Protein AF-A0AA39IRG2-F1 (afdb_monomer_lite)

Organism: NCBI:txid289476

Secondary structure (DSSP, 8-state):
----------S----------------------SSS-----PPPPSS--S--EEEEEE-TTS-EEEEEEEEEES--HHHHHHHHHHHHHHHT----TT--HHHHHHHHHHHHHHHHHHHS-S-EEEEES--HHHHTTS---S-EEEEEETTEEEEEEE--TT----

Radius of gyration: 27.0 Å; chains: 1; bounding box: 45×87×62 Å

pLDDT: mean 71.1, std 23.09, range [29.81, 97.69]

Foldseek 3Di:
DDDDDDDDPDDDDDDDDDDDDDDDDDDDDDPPPPPPPPPVPPQDDQDQPDFPDWDFAAALVRDTWIKTWRDWDPDDPVNVVVLSVLLNVLRHDDDDPPDDCVSSQVSSQVSSQVSCCVPVNDQKGKDKPDGSVLVSVVSDWRIWIWIDIPNIIMIITGDDPPDPPD

InterPro domains:
  IPR037177 Dynein light chain superfamily [G3DSA:3.30.740.10] (69-159)
  IPR037177 Dynein light chain superfamily [SSF54648] (71-158)

Sequence (166 aa):
MEHKISTASFKEAQANEKFLFTNQDSFEESIHHRDEEKKKERPFPVRPTKILRTFHIVDSEDEVKELHVRFNYNFSEEMLVSVAKYFRMGLTKERPANSFEEFRVFDICQTVFMNMNESYGSAWVCCAGDNVDTFNKCFHMEHFIYLTLDGHDFTVYRKRSRCTVM

Structure (mmCIF, N/CA/C/O backbone):
data_AF-A0AA39IRG2-F1
#
_entry.id   AF-A0AA39IRG2-F1
#
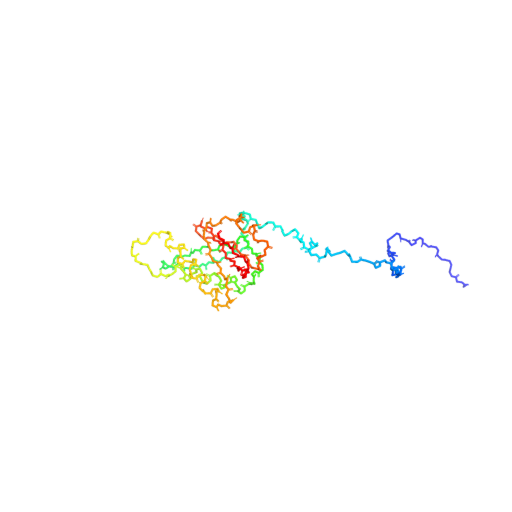loop_
_atom_site.group_PDB
_atom_site.id
_atom_site.type_symbol
_atom_site.label_atom_id
_atom_site.label_alt_id
_atom_site.label_comp_id
_atom_site.label_asym_id
_atom_site.label_entity_id
_atom_site.label_seq_id
_atom_site.pdbx_PDB_ins_code
_atom_site.Cartn_x
_atom_site.Cartn_y
_atom_site.Cartn_z
_atom_site.occupancy
_atom_site.B_iso_or_equiv
_atom_site.auth_seq_id
_atom_site.auth_comp_id
_atom_site.auth_asym_id
_atom_site.auth_atom_id
_atom_site.pdbx_PDB_model_num
ATOM 1 N N . MET A 1 1 ? 12.003 -70.272 -40.175 1.00 34.66 1 MET A N 1
ATOM 2 C CA . MET A 1 1 ? 12.672 -69.202 -39.410 1.00 34.66 1 MET A CA 1
ATOM 3 C C . MET A 1 1 ? 12.960 -68.105 -40.417 1.00 34.66 1 MET A C 1
ATOM 5 O O . MET A 1 1 ? 13.577 -68.418 -41.416 1.00 34.66 1 MET A O 1
ATOM 9 N N . GLU A 1 2 ? 12.439 -66.891 -40.375 1.00 34.06 2 GLU A N 1
ATOM 10 C CA . GLU A 1 2 ? 11.776 -66.100 -39.342 1.00 34.06 2 GLU A CA 1
ATOM 11 C C . GLU A 1 2 ? 10.905 -65.027 -40.036 1.00 34.06 2 GLU A C 1
ATOM 13 O O . GLU A 1 2 ? 10.824 -64.951 -41.260 1.00 34.06 2 GLU A O 1
ATOM 18 N N . HIS A 1 3 ? 10.178 -64.278 -39.217 1.00 30.28 3 HIS A N 1
ATOM 19 C CA . HIS A 1 3 ? 8.924 -63.572 -39.458 1.00 30.28 3 HIS A CA 1
ATOM 20 C C . HIS A 1 3 ? 8.902 -62.479 -40.549 1.00 30.28 3 HIS A C 1
ATOM 22 O O . HIS A 1 3 ? 9.687 -61.537 -40.538 1.00 30.28 3 HIS A O 1
ATOM 28 N N . LYS A 1 4 ? 7.849 -62.516 -41.383 1.00 42.91 4 LYS A N 1
ATOM 29 C CA . LYS A 1 4 ? 7.153 -61.314 -41.874 1.00 42.91 4 LYS A CA 1
ATOM 30 C C . LYS A 1 4 ? 6.093 -60.925 -40.845 1.00 42.91 4 LYS A C 1
ATOM 32 O O . LYS A 1 4 ? 5.221 -61.751 -40.603 1.00 42.91 4 LYS A O 1
ATOM 37 N N . ILE A 1 5 ? 6.085 -59.679 -40.366 1.00 36.94 5 ILE A N 1
ATOM 38 C CA . ILE A 1 5 ? 4.845 -58.936 -40.084 1.00 36.94 5 ILE A CA 1
ATOM 39 C C . ILE A 1 5 ? 5.059 -57.480 -40.510 1.00 36.94 5 ILE A C 1
ATOM 41 O O . ILE A 1 5 ? 5.847 -56.737 -39.935 1.00 36.94 5 ILE A O 1
ATOM 45 N N . SER A 1 6 ? 4.340 -57.129 -41.573 1.00 45.22 6 SER A N 1
ATOM 46 C CA . SER A 1 6 ? 3.908 -55.781 -41.921 1.00 45.22 6 SER A CA 1
ATOM 47 C C . SER A 1 6 ? 2.968 -55.269 -40.839 1.00 45.22 6 SER A C 1
ATOM 49 O O . SER A 1 6 ? 1.996 -55.956 -40.549 1.00 45.22 6 SER A O 1
ATOM 51 N N . THR A 1 7 ? 3.182 -54.054 -40.344 1.00 34.88 7 THR A N 1
ATOM 52 C CA . THR A 1 7 ? 2.071 -53.152 -40.026 1.00 34.88 7 THR A CA 1
ATOM 53 C C . THR A 1 7 ? 2.575 -51.722 -40.034 1.00 34.88 7 THR A C 1
ATOM 55 O O . THR A 1 7 ? 3.509 -51.374 -39.317 1.00 34.88 7 THR A O 1
ATOM 58 N N . ALA A 1 8 ? 1.922 -50.926 -40.877 1.00 48.44 8 ALA A N 1
ATOM 59 C CA . ALA A 1 8 ? 1.876 -49.478 -40.874 1.00 48.44 8 ALA A CA 1
ATOM 60 C C . ALA A 1 8 ? 2.130 -48.882 -39.481 1.00 48.44 8 ALA A C 1
ATOM 62 O O . ALA A 1 8 ? 1.264 -48.920 -38.605 1.00 48.44 8 ALA A O 1
ATOM 63 N N . SER A 1 9 ? 3.322 -48.317 -39.294 1.00 38.53 9 SER A N 1
ATOM 64 C CA . SE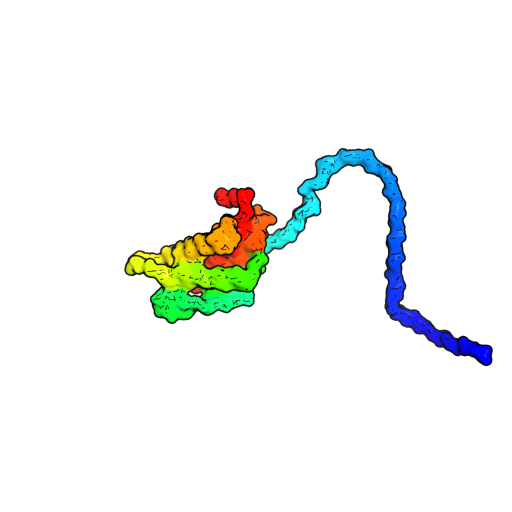R A 1 9 ? 3.601 -47.494 -38.129 1.00 38.53 9 SER A CA 1
ATOM 65 C C . SER A 1 9 ? 2.943 -46.145 -38.362 1.00 38.53 9 SER A C 1
ATOM 67 O O . SER A 1 9 ? 3.400 -45.335 -39.166 1.00 38.53 9 SER A O 1
ATOM 69 N N . PHE A 1 10 ? 1.777 -46.015 -37.739 1.00 32.59 10 PHE A N 1
ATOM 70 C CA . PHE A 1 10 ? 1.275 -44.823 -37.080 1.00 32.59 10 PHE A CA 1
ATOM 71 C C . PHE A 1 10 ? 2.012 -43.519 -37.407 1.00 32.59 10 PHE A C 1
ATOM 73 O O . PHE A 1 10 ? 3.177 -43.310 -37.071 1.00 32.59 10 PHE A O 1
ATOM 80 N N . LYS A 1 11 ? 1.233 -42.620 -38.014 1.00 47.66 11 LYS A N 1
ATOM 81 C CA . LYS A 1 11 ? 1.370 -41.173 -37.882 1.00 47.66 11 LYS A CA 1
ATOM 82 C C . LYS A 1 11 ? 1.732 -40.802 -36.437 1.00 47.66 11 LYS A C 1
ATOM 84 O O . LYS A 1 11 ? 1.212 -41.413 -35.512 1.00 47.66 11 LYS A O 1
ATOM 89 N N . GLU A 1 12 ? 2.513 -39.731 -36.325 1.00 47.66 12 GLU A N 1
ATOM 90 C CA . GLU A 1 12 ? 2.949 -39.062 -35.091 1.00 47.66 12 GLU A CA 1
ATOM 91 C C . GLU A 1 12 ? 4.156 -39.696 -34.398 1.00 47.66 12 GLU A C 1
ATOM 93 O O . GLU A 1 12 ? 4.029 -40.511 -33.495 1.00 47.66 12 GLU A O 1
ATOM 98 N N . ALA A 1 13 ? 5.348 -39.247 -34.793 1.00 38.12 13 ALA A N 1
ATOM 99 C CA . ALA A 1 13 ? 6.349 -38.697 -33.878 1.00 38.12 13 ALA A CA 1
ATOM 100 C C . ALA A 1 13 ? 7.640 -38.384 -34.648 1.00 38.12 13 ALA A C 1
ATOM 102 O O . ALA A 1 13 ? 8.111 -39.186 -35.445 1.00 38.12 13 ALA A O 1
ATOM 103 N N . GLN A 1 14 ? 8.219 -37.227 -34.327 1.00 42.69 14 GLN A N 1
ATOM 104 C CA . GLN A 1 14 ? 9.645 -36.913 -34.454 1.00 42.69 14 GLN A CA 1
ATOM 105 C C . GLN A 1 14 ? 10.233 -36.804 -35.870 1.00 42.69 14 GLN A C 1
ATOM 107 O O . GLN A 1 14 ? 10.755 -37.743 -36.459 1.00 42.69 14 GLN A O 1
ATOM 112 N N . ALA A 1 15 ? 10.272 -35.564 -36.348 1.00 34.19 15 ALA A N 1
ATOM 113 C CA . ALA A 1 15 ? 11.280 -35.066 -37.274 1.00 34.19 15 ALA A CA 1
ATOM 114 C C . ALA A 1 15 ? 11.533 -33.601 -36.881 1.00 34.19 15 ALA A C 1
ATOM 116 O O . ALA A 1 15 ? 10.578 -32.862 -36.681 1.00 34.19 15 ALA A O 1
ATOM 117 N N . ASN A 1 16 ? 12.738 -33.071 -36.739 1.00 31.59 16 ASN A N 1
ATOM 118 C CA . ASN A 1 16 ? 14.086 -33.602 -36.835 1.00 31.59 16 ASN A CA 1
ATOM 119 C C . ASN A 1 16 ? 14.983 -32.494 -36.267 1.00 31.59 16 ASN A C 1
ATOM 121 O O . ASN A 1 16 ? 14.797 -31.321 -36.597 1.00 31.59 16 ASN A O 1
ATOM 125 N N . GLU A 1 17 ? 15.971 -32.869 -35.462 1.00 39.00 17 GLU A N 1
ATOM 126 C CA . GLU A 1 17 ? 17.177 -32.071 -35.273 1.00 39.00 17 GLU A CA 1
ATOM 127 C C . GLU A 1 17 ? 17.790 -31.728 -36.638 1.00 39.00 17 GLU A C 1
ATOM 129 O O . GLU A 1 17 ? 17.878 -32.587 -37.519 1.00 39.00 17 GLU A O 1
ATOM 134 N N . LYS A 1 18 ? 18.262 -30.489 -36.805 1.00 34.91 18 LYS A N 1
ATOM 135 C CA . LYS A 1 18 ? 19.379 -30.174 -37.703 1.00 34.91 18 LYS A CA 1
ATOM 136 C C . LYS A 1 18 ? 19.998 -28.834 -37.317 1.00 34.91 18 LYS A C 1
ATOM 138 O O . LYS A 1 18 ? 19.531 -27.771 -37.708 1.00 34.91 18 LYS A O 1
ATOM 143 N N . PHE A 1 19 ? 21.086 -28.921 -36.558 1.00 38.28 19 PHE A N 1
ATOM 144 C CA . PHE A 1 19 ? 22.165 -27.944 -36.631 1.00 38.28 19 PHE A CA 1
ATOM 145 C C . PHE A 1 19 ? 22.806 -28.026 -38.020 1.00 38.28 19 PHE A C 1
ATOM 147 O O . PHE A 1 19 ? 23.144 -29.120 -38.464 1.00 38.28 19 PHE A O 1
ATOM 154 N N . LEU A 1 20 ? 23.023 -26.879 -38.663 1.00 30.53 20 LEU A N 1
ATOM 155 C CA . LEU A 1 20 ? 24.055 -26.677 -39.680 1.00 30.53 20 LEU A CA 1
ATOM 156 C C . LEU A 1 20 ? 24.508 -25.214 -39.594 1.00 30.53 20 LEU A C 1
ATOM 158 O O . LEU A 1 20 ? 23.714 -24.289 -39.747 1.00 30.53 20 LEU A O 1
ATOM 162 N N . PHE A 1 21 ? 25.787 -25.046 -39.267 1.00 33.09 21 PHE A N 1
ATOM 163 C CA . PHE A 1 21 ? 26.508 -23.780 -39.240 1.00 33.09 21 PHE A CA 1
ATOM 164 C C . PHE A 1 21 ? 26.868 -23.315 -40.663 1.00 33.09 21 PHE A C 1
ATOM 166 O O . PHE A 1 21 ? 26.768 -24.072 -41.626 1.00 33.09 21 PHE A O 1
AT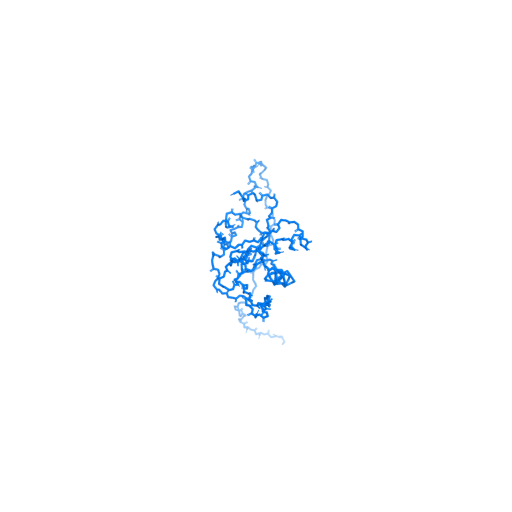OM 173 N N . THR A 1 22 ? 27.394 -22.087 -40.714 1.00 30.75 22 THR A N 1
ATOM 174 C CA . THR A 1 22 ? 28.129 -21.402 -41.793 1.00 30.75 22 THR A CA 1
ATOM 175 C C . THR A 1 22 ? 27.327 -20.816 -42.961 1.00 30.75 22 THR A C 1
ATOM 177 O O . THR A 1 22 ? 26.908 -21.512 -43.877 1.00 30.75 22 THR A O 1
ATOM 180 N N . ASN A 1 23 ? 27.245 -19.480 -42.984 1.00 29.81 23 ASN A N 1
ATOM 181 C CA . ASN A 1 23 ? 28.146 -18.723 -43.854 1.00 29.81 23 ASN A CA 1
ATOM 182 C C . ASN A 1 23 ? 28.666 -17.453 -43.167 1.00 29.81 23 ASN A C 1
ATOM 184 O O . ASN A 1 23 ? 27.933 -16.756 -42.470 1.00 29.81 23 ASN A O 1
ATOM 188 N N . GLN A 1 24 ? 29.968 -17.253 -43.346 1.00 35.09 24 GLN A N 1
ATOM 189 C CA . GLN A 1 24 ? 30.773 -16.117 -42.925 1.00 35.09 24 GLN A CA 1
ATOM 190 C C . GLN A 1 24 ? 30.536 -14.897 -43.829 1.00 35.09 24 GLN A C 1
ATOM 192 O O . GLN A 1 24 ? 30.138 -15.036 -44.983 1.00 35.09 24 GLN A O 1
ATOM 197 N N . ASP A 1 25 ? 30.892 -13.744 -43.263 1.00 33.97 25 ASP A N 1
ATOM 198 C CA . ASP A 1 25 ? 31.344 -12.508 -43.907 1.00 33.97 25 ASP A CA 1
ATOM 199 C C . ASP A 1 25 ? 30.328 -11.626 -44.651 1.00 33.97 25 ASP A C 1
ATOM 201 O O . ASP A 1 25 ? 30.147 -11.697 -45.862 1.00 33.97 25 ASP A O 1
ATOM 205 N N . SER A 1 26 ? 29.837 -10.615 -43.929 1.00 34.44 26 SER A N 1
ATOM 206 C CA . SER A 1 26 ? 30.031 -9.232 -44.378 1.00 34.44 26 SER A CA 1
ATOM 207 C C . SER A 1 26 ? 30.210 -8.319 -43.166 1.00 34.44 26 SER A C 1
ATOM 209 O O . SER A 1 26 ? 29.271 -8.016 -42.431 1.00 34.44 26 SER A O 1
ATOM 211 N N . PHE A 1 27 ? 31.460 -7.937 -42.949 1.00 38.09 27 PHE A N 1
ATOM 212 C CA . PHE A 1 27 ? 31.898 -6.884 -42.051 1.00 38.09 27 PHE A CA 1
ATOM 213 C C . PHE A 1 27 ? 31.412 -5.547 -42.625 1.00 38.09 27 PHE A C 1
ATOM 215 O O . PHE A 1 27 ? 31.845 -5.186 -43.711 1.00 38.09 27 PHE A O 1
ATOM 222 N N . GLU A 1 28 ? 30.513 -4.846 -41.937 1.00 31.67 28 GLU A N 1
ATOM 223 C CA . GLU A 1 28 ? 30.576 -3.387 -41.794 1.00 31.67 28 GLU A CA 1
ATOM 224 C C . GLU A 1 28 ? 29.572 -2.907 -40.742 1.00 31.67 28 GLU A C 1
ATOM 226 O O . GLU A 1 28 ? 28.419 -3.331 -40.669 1.00 31.67 28 GLU A O 1
ATOM 231 N N . GLU A 1 29 ? 30.087 -2.056 -39.867 1.00 42.69 29 GLU A N 1
ATOM 232 C CA . GLU A 1 29 ? 29.431 -1.463 -38.718 1.00 42.69 29 GLU A CA 1
ATOM 233 C C . GLU A 1 29 ? 28.162 -0.701 -39.119 1.00 42.69 29 GLU A C 1
ATOM 235 O O . GLU A 1 29 ? 28.220 0.334 -39.778 1.00 42.69 29 GLU A O 1
ATOM 240 N N . SER A 1 30 ? 27.007 -1.129 -38.615 1.00 35.62 30 SER A N 1
ATOM 241 C CA . SER A 1 30 ? 25.855 -0.239 -38.479 1.00 35.62 30 SER A CA 1
ATOM 242 C C . SER A 1 30 ? 25.508 -0.103 -37.005 1.00 35.62 30 SER A C 1
ATOM 244 O O . SER A 1 30 ? 24.947 -0.996 -36.368 1.00 35.62 30 SER A O 1
ATOM 246 N N . ILE A 1 31 ? 25.901 1.048 -36.476 1.00 41.06 31 ILE A N 1
ATOM 247 C CA . ILE A 1 31 ? 25.710 1.580 -35.131 1.00 41.06 31 ILE A CA 1
ATOM 248 C C . ILE A 1 31 ? 24.205 1.720 -34.834 1.00 41.06 31 ILE A C 1
ATOM 250 O O . ILE A 1 31 ? 23.700 2.825 -34.771 1.00 41.06 31 ILE A O 1
ATOM 254 N N . HIS A 1 32 ? 23.454 0.626 -34.667 1.00 40.84 32 HIS A N 1
ATOM 255 C CA . HIS A 1 32 ? 22.035 0.665 -34.269 1.00 40.84 32 HIS A CA 1
ATOM 256 C C . HIS A 1 32 ? 21.600 -0.595 -33.496 1.00 40.84 32 HIS A C 1
ATOM 258 O O . HIS A 1 32 ? 20.571 -1.195 -33.778 1.00 40.84 32 HIS A O 1
ATOM 264 N N . HIS A 1 33 ? 22.343 -0.992 -32.460 1.00 38.25 33 HIS A N 1
ATOM 265 C CA . HIS A 1 33 ? 21.884 -2.007 -31.495 1.00 38.25 33 HIS A CA 1
ATOM 266 C C . HIS A 1 33 ? 21.581 -1.401 -30.121 1.00 38.25 33 HIS A C 1
ATOM 268 O O . HIS A 1 33 ? 22.121 -1.823 -29.100 1.00 38.25 33 HIS A O 1
ATOM 274 N N . ARG A 1 34 ? 20.710 -0.384 -30.078 1.00 39.28 34 ARG A N 1
ATOM 275 C CA . ARG A 1 34 ? 20.172 0.129 -28.805 1.00 39.28 34 ARG A CA 1
ATOM 276 C C . ARG A 1 34 ? 18.650 0.144 -28.685 1.00 39.28 34 ARG A C 1
ATOM 278 O O . ARG A 1 34 ? 18.170 0.429 -27.594 1.00 39.28 34 ARG A O 1
ATOM 285 N N . ASP A 1 35 ? 17.908 -0.216 -29.733 1.00 41.47 35 ASP A N 1
ATOM 286 C CA . ASP A 1 35 ? 16.459 0.038 -29.785 1.00 41.47 35 ASP A CA 1
ATOM 287 C C . ASP A 1 35 ? 15.547 -1.198 -29.949 1.00 41.47 35 ASP A C 1
ATOM 289 O O . ASP A 1 35 ? 14.340 -1.030 -30.109 1.00 41.47 35 ASP A O 1
ATOM 293 N N . GLU A 1 36 ? 16.049 -2.434 -29.824 1.00 38.47 36 GLU A N 1
ATOM 294 C CA . GLU A 1 36 ? 15.232 -3.650 -30.056 1.00 38.47 36 GLU A CA 1
ATOM 295 C C . GLU A 1 36 ? 14.934 -4.537 -28.829 1.00 38.47 36 GLU A C 1
ATOM 297 O O . GLU A 1 36 ? 14.485 -5.668 -28.974 1.00 38.47 36 GLU A O 1
ATOM 302 N N . GLU A 1 37 ? 15.031 -4.008 -27.606 1.00 40.91 37 GLU A N 1
ATOM 303 C CA . GLU A 1 37 ? 14.375 -4.621 -26.432 1.00 40.91 37 GLU A CA 1
ATOM 304 C C . GLU A 1 37 ? 13.361 -3.677 -25.769 1.00 40.91 37 GLU A C 1
ATOM 306 O O . GLU A 1 37 ? 13.213 -3.625 -24.549 1.00 40.91 37 GLU A O 1
ATOM 311 N N . LYS A 1 38 ? 12.558 -2.959 -26.563 1.00 45.06 38 LYS A N 1
ATOM 312 C CA . LYS A 1 38 ? 11.247 -2.519 -26.063 1.00 45.06 38 LYS A CA 1
ATOM 313 C C . LYS A 1 38 ? 10.329 -3.735 -26.030 1.00 45.06 38 LYS A C 1
ATOM 315 O O . LYS A 1 38 ? 9.468 -3.906 -26.895 1.00 45.06 38 LYS A O 1
ATOM 320 N N . LYS A 1 39 ? 10.492 -4.588 -25.007 1.00 44.69 39 LYS A N 1
ATOM 321 C CA . LYS A 1 39 ? 9.381 -5.427 -24.544 1.00 44.69 39 LYS A CA 1
ATOM 322 C C . LYS A 1 39 ? 8.183 -4.489 -24.466 1.00 44.69 39 LYS A C 1
ATOM 324 O O . LYS A 1 39 ? 8.257 -3.459 -23.801 1.00 44.69 39 LYS A O 1
ATOM 329 N N . LYS A 1 40 ? 7.117 -4.795 -25.206 1.00 43.94 40 LYS A N 1
ATOM 330 C CA . LYS A 1 40 ? 5.825 -4.123 -25.064 1.00 43.94 40 LYS A CA 1
ATOM 331 C C . LYS A 1 40 ? 5.315 -4.455 -23.659 1.00 43.94 40 LYS A C 1
ATOM 333 O O . LYS A 1 40 ? 4.508 -5.369 -23.500 1.00 43.94 40 LYS A O 1
ATOM 338 N N . GLU A 1 41 ? 5.877 -3.806 -22.640 1.00 50.00 41 GLU A N 1
ATOM 339 C CA . GLU A 1 41 ? 5.390 -3.871 -21.272 1.00 50.00 41 GLU A CA 1
ATOM 340 C C . GLU A 1 41 ? 3.941 -3.412 -21.346 1.00 50.00 41 GLU A C 1
ATOM 342 O O . GLU A 1 41 ? 3.634 -2.307 -21.801 1.00 50.00 41 GLU A O 1
ATOM 347 N N . ARG A 1 42 ? 3.027 -4.341 -21.055 1.00 53.34 42 ARG 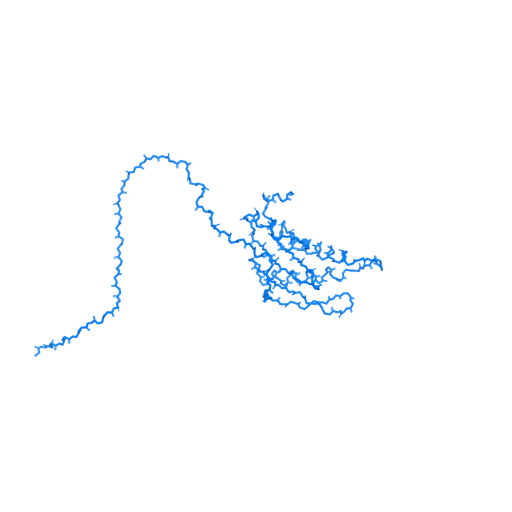A N 1
ATOM 348 C CA . ARG A 1 42 ? 1.601 -4.038 -21.055 1.00 53.34 42 ARG A CA 1
ATOM 349 C C . ARG A 1 42 ? 1.389 -2.875 -20.083 1.00 53.34 42 ARG A C 1
ATOM 351 O O . ARG A 1 42 ? 1.948 -2.938 -18.988 1.00 53.34 42 ARG A O 1
ATOM 358 N N . PRO A 1 43 ? 0.595 -1.856 -20.447 1.00 61.81 43 PRO A N 1
ATOM 359 C CA . PRO A 1 43 ? 0.258 -0.805 -19.503 1.00 61.81 43 PRO A CA 1
ATOM 360 C C . PRO A 1 43 ? -0.362 -1.445 -18.257 1.00 61.81 43 PRO A C 1
ATOM 362 O O . PRO A 1 43 ? -1.173 -2.374 -18.360 1.00 61.81 43 PRO A O 1
ATOM 365 N N . PHE A 1 44 ? 0.050 -0.972 -17.085 1.00 66.06 44 PHE A N 1
ATOM 366 C CA . PHE A 1 44 ? -0.560 -1.328 -15.817 1.00 66.06 44 PHE A CA 1
ATOM 367 C C . PHE A 1 44 ? -2.072 -1.064 -15.902 1.00 66.06 44 PHE A C 1
ATOM 369 O O . PHE A 1 44 ? -2.493 -0.059 -16.493 1.00 66.06 44 PHE A O 1
ATOM 376 N N . PRO A 1 45 ? -2.907 -1.974 -15.367 1.00 64.12 45 PRO A N 1
ATOM 377 C CA . PRO A 1 45 ? -4.352 -1.829 -15.449 1.00 64.12 45 PRO A CA 1
ATOM 378 C C . PRO A 1 45 ? -4.778 -0.550 -14.732 1.00 64.12 45 PRO A C 1
ATOM 380 O O . PRO A 1 45 ? -4.446 -0.361 -13.567 1.00 64.12 45 PRO A O 1
ATOM 383 N N . VAL A 1 46 ? -5.531 0.309 -15.426 1.00 63.56 46 VAL A N 1
ATOM 384 C CA . VAL A 1 46 ? -5.875 1.646 -14.918 1.00 63.56 46 VAL A CA 1
ATOM 385 C C . VAL A 1 46 ? -6.718 1.578 -13.644 1.00 63.56 46 VAL A C 1
ATOM 387 O O . VAL A 1 46 ? -6.530 2.381 -12.737 1.00 63.56 46 VAL A O 1
ATOM 390 N N . ARG A 1 47 ? -7.616 0.589 -13.557 1.00 68.31 47 ARG A N 1
ATOM 391 C CA . ARG A 1 47 ? -8.420 0.278 -12.365 1.00 68.31 47 ARG A CA 1
ATOM 392 C C . ARG A 1 47 ? -8.702 -1.223 -12.300 1.00 68.31 47 ARG A C 1
ATOM 394 O O . ARG A 1 47 ? -9.692 -1.690 -12.868 1.00 68.31 47 ARG A O 1
ATOM 401 N N . PRO A 1 48 ? -7.818 -2.014 -11.684 1.00 76.69 48 PRO A N 1
ATOM 402 C CA . PRO A 1 48 ? -8.044 -3.441 -11.529 1.00 76.69 48 PRO A CA 1
ATOM 403 C C . PRO A 1 48 ? -9.251 -3.675 -10.607 1.00 76.69 48 PRO A C 1
ATOM 405 O O . PRO A 1 48 ? -9.259 -3.275 -9.448 1.00 76.69 48 PRO A O 1
ATOM 408 N N . THR A 1 49 ? -10.296 -4.320 -11.128 1.00 78.38 49 THR A N 1
ATOM 409 C CA . THR A 1 49 ? -11.552 -4.547 -10.388 1.00 78.38 49 THR A CA 1
ATOM 410 C C . THR A 1 49 ? -11.510 -5.805 -9.526 1.00 78.38 49 THR A C 1
ATOM 412 O O . THR A 1 49 ? -12.165 -5.875 -8.486 1.00 78.38 49 THR A O 1
ATOM 415 N N . LYS A 1 50 ? -10.721 -6.807 -9.922 1.00 86.69 50 LYS A N 1
ATOM 416 C CA . LYS A 1 50 ? -10.605 -8.077 -9.201 1.00 86.69 50 LYS A CA 1
ATOM 417 C C . LYS A 1 50 ? -9.804 -7.899 -7.910 1.00 86.69 50 LYS A C 1
ATOM 419 O O . LYS A 1 50 ? -8.718 -7.332 -7.930 1.00 86.69 50 LYS A O 1
ATOM 424 N N . ILE A 1 51 ? -10.315 -8.440 -6.805 1.00 90.69 51 ILE A N 1
ATOM 425 C CA . ILE A 1 51 ? -9.552 -8.589 -5.559 1.00 90.69 51 ILE A CA 1
ATOM 426 C C . ILE A 1 51 ? -8.655 -9.819 -5.704 1.00 90.69 51 ILE A C 1
ATOM 428 O O . ILE A 1 51 ? -9.138 -10.921 -5.965 1.00 90.69 51 ILE A O 1
ATOM 432 N N . LEU A 1 52 ? -7.345 -9.623 -5.571 1.00 91.56 52 LEU A N 1
ATOM 433 C CA . LEU A 1 52 ? -6.353 -10.697 -5.547 1.00 91.56 52 LEU A CA 1
ATOM 434 C C . LEU A 1 52 ? -6.139 -11.223 -4.126 1.00 91.56 52 LEU A C 1
ATOM 436 O O . LEU A 1 52 ? -5.914 -12.416 -3.948 1.00 91.56 52 LEU A O 1
ATOM 440 N N . ARG A 1 53 ? -6.206 -10.336 -3.125 1.00 92.19 53 ARG A N 1
ATOM 441 C CA . ARG A 1 53 ? -6.024 -10.663 -1.706 1.00 92.19 53 ARG A CA 1
ATOM 442 C C . ARG A 1 53 ? -6.704 -9.629 -0.816 1.00 92.19 53 ARG A C 1
ATOM 444 O O . ARG A 1 53 ? -6.748 -8.460 -1.184 1.00 92.19 53 ARG A O 1
ATOM 451 N N . THR A 1 54 ? -7.139 -10.048 0.368 1.00 95.62 54 THR A N 1
ATOM 452 C CA . THR A 1 54 ? -7.636 -9.161 1.427 1.00 95.62 54 THR A CA 1
ATOM 453 C C . THR A 1 54 ? -6.803 -9.348 2.691 1.00 95.62 54 THR A C 1
ATOM 455 O O . THR A 1 54 ? -6.519 -10.478 3.089 1.00 95.62 54 THR A O 1
ATOM 458 N N . PHE A 1 55 ? -6.416 -8.240 3.313 1.00 94.50 55 PHE A N 1
ATOM 459 C CA . PHE A 1 55 ? -5.883 -8.193 4.668 1.00 94.50 55 PHE A CA 1
ATOM 460 C C . PHE A 1 55 ? -6.921 -7.550 5.584 1.00 94.50 55 PHE A C 1
ATOM 462 O O . PHE A 1 55 ? -7.502 -6.528 5.233 1.00 94.50 55 PHE A O 1
ATOM 469 N N . HIS A 1 56 ? -7.112 -8.128 6.765 1.00 93.69 56 HIS A N 1
ATOM 470 C CA . HIS A 1 56 ? -7.934 -7.538 7.816 1.00 93.69 56 HIS A CA 1
ATOM 471 C C . HIS A 1 56 ? -7.004 -6.768 8.753 1.00 93.69 56 HIS A C 1
ATOM 473 O O . HIS A 1 56 ? -6.111 -7.362 9.365 1.00 93.69 56 HIS A O 1
ATOM 479 N N . ILE A 1 57 ? -7.167 -5.449 8.815 1.00 92.25 57 ILE A N 1
ATOM 480 C CA . ILE A 1 57 ? -6.365 -4.556 9.657 1.00 92.25 57 ILE A CA 1
ATOM 481 C C . ILE A 1 57 ? -7.280 -3.841 10.646 1.00 92.25 57 ILE A C 1
ATOM 483 O O . ILE A 1 57 ? -8.440 -3.613 10.347 1.00 92.25 57 ILE A O 1
ATOM 487 N N . VAL A 1 58 ? -6.772 -3.522 11.832 1.00 87.12 58 VAL A N 1
ATOM 488 C CA . VAL A 1 58 ? -7.555 -2.874 12.896 1.00 87.12 58 VAL A CA 1
ATOM 489 C C . VAL A 1 58 ? -7.115 -1.422 13.016 1.00 87.12 58 VAL A C 1
ATOM 491 O O . VAL A 1 58 ? -5.903 -1.172 13.028 1.00 87.12 58 VAL A O 1
ATOM 494 N N . ASP A 1 59 ? -8.065 -0.492 13.069 1.00 85.44 59 ASP A N 1
ATOM 495 C CA . ASP A 1 59 ? -7.788 0.934 13.243 1.00 85.44 59 ASP A CA 1
ATOM 496 C C . ASP A 1 59 ? -7.667 1.344 14.727 1.00 85.44 59 ASP A C 1
ATOM 498 O O . ASP A 1 59 ? -7.504 0.503 15.610 1.00 85.44 59 ASP A O 1
ATOM 502 N N . SER A 1 60 ? -7.639 2.651 15.004 1.00 83.31 60 SER A N 1
ATOM 503 C CA . SER A 1 60 ? -7.526 3.191 16.366 1.00 83.31 60 SER A CA 1
ATOM 504 C C . SER A 1 60 ? -8.781 3.009 17.226 1.00 83.31 60 SER A C 1
ATOM 506 O O . SER A 1 60 ? -8.700 3.194 18.436 1.00 83.31 60 SER A O 1
ATOM 508 N N . GLU A 1 61 ? -9.928 2.701 16.620 1.00 84.12 61 GLU A N 1
ATOM 509 C CA . GLU A 1 61 ? -11.229 2.533 17.284 1.00 84.12 61 GLU A CA 1
ATOM 510 C C . GLU A 1 61 ? -11.583 1.045 17.467 1.00 84.12 61 GLU A C 1
ATOM 512 O O . GLU A 1 61 ? -12.731 0.703 17.745 1.00 84.12 61 GLU A O 1
ATOM 517 N N . ASP A 1 62 ? -10.593 0.157 17.310 1.00 83.56 62 ASP A N 1
ATOM 518 C CA . ASP A 1 62 ? -10.748 -1.301 17.282 1.00 83.56 62 ASP A CA 1
ATOM 519 C C . ASP A 1 62 ? -11.680 -1.810 16.159 1.00 83.56 62 ASP A C 1
ATOM 521 O O . ASP A 1 62 ? -12.141 -2.957 16.183 1.00 83.56 62 ASP A O 1
ATOM 525 N N . GLU A 1 63 ? -11.918 -1.000 15.120 1.00 87.19 63 GLU A N 1
ATOM 526 C CA . GLU A 1 63 ? -12.718 -1.403 13.968 1.00 87.19 63 GLU A CA 1
ATOM 527 C C . GLU A 1 63 ? -11.866 -2.199 12.968 1.00 87.19 63 GLU A C 1
ATOM 529 O O . GLU A 1 63 ? -10.741 -1.824 12.618 1.00 87.19 63 GLU A O 1
ATOM 534 N N . VAL A 1 64 ? -12.409 -3.318 12.477 1.00 89.38 64 VAL A N 1
ATOM 535 C CA . VAL A 1 64 ? -11.761 -4.130 11.440 1.00 89.38 64 VAL A CA 1
ATOM 536 C C . VAL A 1 64 ? -12.029 -3.516 10.068 1.00 89.38 64 VAL A C 1
ATOM 538 O O . VAL A 1 64 ? -13.167 -3.475 9.610 1.00 89.38 64 VAL A O 1
ATOM 541 N N . LYS A 1 65 ? -10.961 -3.109 9.386 1.00 89.81 65 LYS A N 1
ATOM 542 C CA . LYS A 1 65 ? -10.959 -2.597 8.015 1.00 89.81 65 LYS A CA 1
ATOM 543 C C . LYS A 1 65 ? -10.383 -3.620 7.040 1.00 89.81 65 LYS A C 1
ATOM 545 O O . LYS A 1 65 ? -9.450 -4.365 7.361 1.00 89.81 65 LYS A O 1
ATOM 550 N N . GLU A 1 66 ? -10.909 -3.629 5.819 1.00 94.00 66 GLU A N 1
ATOM 551 C CA . GLU A 1 66 ? -10.450 -4.513 4.747 1.00 94.00 66 GLU A CA 1
ATOM 552 C C . GLU A 1 66 ? -9.508 -3.772 3.791 1.00 94.00 66 GLU A C 1
ATOM 554 O O . GLU A 1 66 ? -9.902 -2.870 3.053 1.00 94.00 66 GLU A O 1
ATOM 559 N N . LEU A 1 67 ? -8.239 -4.183 3.776 1.00 95.69 67 LEU A N 1
ATOM 560 C CA . LEU A 1 67 ? -7.255 -3.731 2.798 1.00 95.69 67 LEU A CA 1
ATOM 561 C C . LEU A 1 67 ? -7.181 -4.744 1.655 1.00 95.69 67 LEU A C 1
ATOM 563 O O . LEU A 1 67 ? -6.671 -5.856 1.821 1.00 95.69 67 LEU A O 1
ATOM 567 N N . HIS A 1 68 ? -7.648 -4.358 0.473 1.00 95.44 68 HIS A N 1
ATOM 568 C CA . HIS A 1 68 ? -7.643 -5.230 -0.697 1.00 95.44 68 HIS A CA 1
ATOM 569 C C . HIS A 1 68 ? -6.461 -4.945 -1.614 1.00 95.44 68 HIS A C 1
ATOM 571 O O . HIS A 1 68 ? -6.261 -3.815 -2.047 1.00 95.44 68 HIS A O 1
ATOM 577 N N . VAL A 1 69 ? -5.745 -5.991 -2.013 1.00 93.50 69 VAL A N 1
ATOM 578 C CA . VAL A 1 69 ? -4.793 -5.961 -3.126 1.00 93.50 69 VAL A CA 1
ATOM 579 C C . VAL A 1 69 ? -5.564 -6.244 -4.407 1.00 93.50 69 VAL A C 1
ATOM 581 O O . VAL A 1 69 ? -6.093 -7.343 -4.579 1.00 93.50 69 VAL A O 1
ATOM 584 N N . ARG A 1 70 ? -5.626 -5.279 -5.325 1.00 89.75 70 ARG A N 1
ATOM 585 C CA . ARG A 1 70 ? -6.275 -5.465 -6.637 1.00 89.75 70 ARG A CA 1
ATOM 586 C C . ARG A 1 70 ? -5.272 -5.796 -7.737 1.00 89.75 70 ARG A C 1
ATOM 588 O O . ARG A 1 70 ? -5.617 -6.418 -8.737 1.00 89.75 70 ARG A O 1
ATOM 595 N N . PHE A 1 71 ? -4.020 -5.386 -7.553 1.00 89.38 71 PHE A N 1
ATOM 596 C CA . PHE A 1 71 ? -2.939 -5.687 -8.478 1.00 89.38 71 PHE A CA 1
ATOM 597 C C . PHE A 1 71 ? -1.605 -5.774 -7.747 1.00 89.38 71 PHE A C 1
ATOM 599 O O . PHE A 1 71 ? -1.335 -4.981 -6.845 1.00 89.38 71 PHE A O 1
ATOM 606 N N . ASN A 1 72 ? -0.782 -6.736 -8.157 1.00 90.00 72 ASN A N 1
ATOM 607 C CA . ASN A 1 72 ? 0.566 -6.934 -7.651 1.00 90.00 72 ASN A CA 1
ATOM 608 C C . ASN A 1 72 ? 1.518 -7.225 -8.813 1.00 90.00 72 ASN A C 1
ATOM 610 O O . ASN A 1 72 ? 1.319 -8.181 -9.562 1.00 90.00 72 ASN A O 1
ATOM 614 N N . TYR A 1 73 ? 2.564 -6.414 -8.916 1.00 87.38 73 TYR A N 1
ATOM 615 C CA . TYR A 1 73 ? 3.706 -6.618 -9.781 1.00 87.38 73 TYR A CA 1
ATOM 616 C C . TYR A 1 73 ? 4.983 -6.678 -8.940 1.00 87.38 73 TYR A C 1
ATOM 618 O O . TYR A 1 73 ? 5.411 -5.675 -8.362 1.00 87.38 73 TYR A O 1
ATOM 626 N N . ASN A 1 74 ? 5.582 -7.871 -8.901 1.00 89.69 74 ASN A N 1
ATOM 627 C CA . ASN A 1 74 ? 6.853 -8.194 -8.247 1.00 89.69 74 ASN A CA 1
ATOM 628 C C . ASN A 1 74 ? 6.938 -7.985 -6.723 1.00 89.69 74 ASN A C 1
ATOM 630 O O . ASN A 1 74 ? 8.031 -8.112 -6.182 1.00 89.69 74 ASN A O 1
ATOM 634 N N . PHE A 1 75 ? 5.846 -7.734 -5.988 1.00 91.81 75 PHE A N 1
ATOM 635 C CA . PHE A 1 75 ? 5.923 -7.835 -4.525 1.00 91.81 75 PHE A CA 1
ATOM 636 C C . PHE A 1 75 ? 5.928 -9.299 -4.099 1.00 91.81 75 PHE A C 1
ATOM 638 O O . PHE A 1 75 ? 5.038 -10.070 -4.479 1.00 91.81 75 PHE A O 1
ATOM 645 N N . SER A 1 76 ? 6.897 -9.653 -3.255 1.00 93.75 76 SER A N 1
ATOM 646 C CA . SER A 1 76 ? 6.874 -10.913 -2.521 1.00 93.75 76 SER A CA 1
ATOM 647 C C . SER A 1 76 ? 5.765 -10.907 -1.464 1.00 93.75 76 SER A C 1
ATOM 649 O O . SER A 1 76 ? 5.271 -9.859 -1.043 1.00 93.75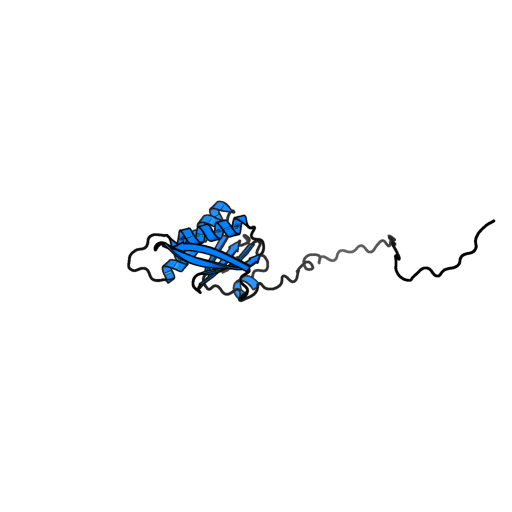 76 SER A O 1
ATOM 651 N N . GLU A 1 77 ? 5.399 -12.097 -0.999 1.00 93.25 77 GLU A N 1
ATOM 652 C CA . GLU A 1 77 ? 4.447 -12.279 0.101 1.00 93.25 77 GLU A CA 1
ATOM 653 C C . GLU A 1 77 ? 4.847 -11.504 1.363 1.00 93.25 77 GLU A C 1
ATOM 655 O O . GLU A 1 77 ? 4.017 -10.831 1.973 1.00 93.25 77 GLU A O 1
ATOM 660 N N . GLU A 1 78 ? 6.132 -11.535 1.712 1.00 96.12 78 GLU A N 1
ATOM 661 C CA . GLU A 1 78 ? 6.676 -10.798 2.851 1.00 96.12 78 GLU A CA 1
ATOM 662 C C . GLU A 1 78 ? 6.478 -9.286 2.691 1.00 96.12 78 GLU A C 1
ATOM 664 O O . GLU A 1 78 ? 6.016 -8.617 3.614 1.00 96.12 78 GLU A O 1
ATOM 669 N N . MET A 1 79 ? 6.744 -8.747 1.499 1.00 96.69 79 MET A N 1
ATOM 670 C CA . MET A 1 79 ? 6.560 -7.321 1.232 1.00 96.69 79 MET A CA 1
ATOM 671 C C . MET A 1 79 ? 5.087 -6.915 1.306 1.00 96.69 79 MET A C 1
ATOM 673 O O . MET A 1 79 ? 4.780 -5.851 1.837 1.00 96.69 79 MET A O 1
ATOM 677 N N . LEU A 1 80 ? 4.164 -7.753 0.818 1.00 96.00 80 LEU A N 1
ATOM 678 C CA . LEU A 1 80 ? 2.726 -7.487 0.940 1.00 96.00 80 LEU A CA 1
ATOM 679 C C . LEU A 1 80 ? 2.280 -7.435 2.409 1.00 96.00 80 LEU A C 1
ATOM 681 O O . LEU A 1 80 ? 1.505 -6.553 2.783 1.00 96.00 80 LEU A O 1
ATOM 685 N N . VAL A 1 81 ? 2.786 -8.346 3.246 1.00 96.62 81 VAL A N 1
ATOM 686 C CA . VAL A 1 81 ? 2.512 -8.349 4.692 1.00 96.62 81 VAL A CA 1
ATOM 687 C C . VAL A 1 81 ? 3.081 -7.096 5.359 1.00 96.62 81 VAL A C 1
ATOM 689 O O . VAL A 1 81 ? 2.385 -6.458 6.152 1.00 96.62 81 VAL A O 1
ATOM 692 N N . SER A 1 82 ? 4.307 -6.698 5.012 1.00 97.69 82 SER A N 1
ATOM 693 C CA . SER A 1 82 ? 4.919 -5.463 5.511 1.00 97.69 82 SER A CA 1
ATOM 694 C C . SER A 1 82 ? 4.108 -4.229 5.127 1.00 97.69 82 SER A C 1
ATOM 696 O O . SER A 1 82 ? 3.812 -3.406 5.990 1.00 97.69 82 SER A O 1
ATOM 698 N N . VAL A 1 83 ? 3.648 -4.128 3.876 1.00 97.25 83 VAL A N 1
ATOM 699 C CA . VAL A 1 83 ? 2.765 -3.033 3.451 1.00 97.25 83 VAL A CA 1
ATOM 700 C C . VAL A 1 83 ? 1.485 -3.008 4.283 1.00 97.25 83 VAL A C 1
ATOM 702 O O . VAL A 1 83 ? 1.151 -1.960 4.830 1.00 97.25 83 VAL A O 1
ATOM 705 N N . ALA A 1 84 ? 0.795 -4.140 4.448 1.00 96.69 84 ALA A N 1
ATOM 706 C CA . ALA A 1 84 ? -0.424 -4.198 5.257 1.00 96.69 84 ALA A CA 1
ATOM 707 C C . ALA A 1 84 ? -0.179 -3.756 6.713 1.00 96.69 84 ALA A C 1
ATOM 709 O O . ALA A 1 84 ? -0.977 -3.012 7.289 1.00 96.69 84 ALA A O 1
ATOM 710 N N . LYS A 1 85 ? 0.964 -4.146 7.292 1.00 96.50 85 LYS A N 1
ATOM 711 C CA . LYS A 1 85 ? 1.401 -3.687 8.617 1.00 96.50 85 LYS A CA 1
ATOM 712 C C . LYS A 1 85 ? 1.600 -2.169 8.657 1.00 96.50 85 LYS A C 1
ATOM 714 O O . LYS A 1 85 ? 1.144 -1.532 9.604 1.00 96.50 85 LYS A O 1
ATOM 719 N N . TYR A 1 86 ? 2.245 -1.575 7.656 1.00 97.00 86 TYR A N 1
ATOM 720 C CA . TYR A 1 86 ? 2.483 -0.127 7.621 1.00 97.00 86 TYR A CA 1
ATOM 721 C C . TYR A 1 86 ? 1.202 0.678 7.376 1.00 97.00 86 TYR A C 1
ATOM 723 O O . TYR A 1 86 ? 1.046 1.753 7.953 1.00 97.00 86 TYR A O 1
ATOM 731 N N . PHE A 1 87 ? 0.254 0.136 6.605 1.00 95.56 87 PHE A N 1
ATOM 732 C CA . PHE A 1 87 ? -1.098 0.691 6.489 1.00 95.56 87 PHE A CA 1
ATOM 733 C C . PHE A 1 87 ? -1.793 0.737 7.850 1.00 95.56 87 PHE A C 1
ATOM 735 O O . PHE A 1 87 ? -2.284 1.790 8.254 1.00 95.56 87 PHE A O 1
ATOM 742 N N . ARG A 1 88 ? -1.762 -0.376 8.594 1.00 94.25 88 ARG A N 1
ATOM 743 C CA . ARG A 1 88 ? -2.303 -0.434 9.957 1.00 94.25 88 ARG A CA 1
ATOM 744 C C . ARG A 1 88 ? -1.660 0.620 10.860 1.00 94.25 88 ARG A C 1
ATOM 746 O O . ARG A 1 88 ? -2.374 1.362 11.517 1.00 94.25 88 ARG A O 1
ATOM 753 N N . MET A 1 89 ? -0.331 0.724 10.855 1.00 92.81 89 MET A N 1
ATOM 754 C CA . MET A 1 89 ? 0.386 1.720 11.663 1.00 92.81 89 MET A CA 1
ATOM 755 C C . MET A 1 89 ? -0.046 3.157 11.343 1.00 92.81 89 MET A C 1
ATOM 757 O O . MET A 1 89 ? -0.187 3.966 12.256 1.00 92.81 89 MET A O 1
ATOM 761 N N . GLY A 1 90 ? -0.267 3.476 10.063 1.00 91.75 90 GLY A N 1
ATOM 762 C CA . GLY A 1 90 ? -0.757 4.790 9.643 1.00 91.75 90 GLY A CA 1
ATOM 763 C C . GLY A 1 90 ? -2.207 5.060 10.057 1.00 91.75 90 GLY A C 1
ATOM 764 O O . GLY A 1 90 ? -2.534 6.187 10.420 1.00 91.75 90 GLY A O 1
ATOM 765 N N . LEU A 1 91 ? -3.063 4.033 10.063 1.00 89.00 91 LEU A N 1
ATOM 766 C CA . LEU A 1 91 ? -4.440 4.132 10.559 1.00 89.00 91 LEU A CA 1
ATOM 767 C C . LEU A 1 91 ? -4.515 4.384 12.066 1.00 89.00 91 LEU A C 1
ATOM 769 O O . LEU A 1 91 ? -5.405 5.106 12.505 1.00 89.00 91 LEU A O 1
ATOM 773 N N . THR A 1 92 ? -3.594 3.801 12.835 1.00 88.06 92 THR A N 1
ATOM 774 C CA . THR A 1 92 ? -3.584 3.858 14.304 1.00 88.06 92 THR A CA 1
ATOM 775 C C . THR A 1 92 ? -2.844 5.066 14.880 1.00 88.06 92 THR A C 1
ATOM 777 O O . THR A 1 92 ? -2.680 5.149 16.094 1.00 88.06 92 THR A O 1
ATOM 780 N N . LYS A 1 93 ? -2.330 5.982 14.050 1.00 85.38 93 LYS A N 1
ATOM 781 C CA . LYS A 1 93 ? -1.670 7.196 14.552 1.00 85.38 93 LYS A CA 1
ATOM 782 C C . LYS A 1 93 ? -2.676 8.061 15.314 1.00 85.38 93 LYS A C 1
ATOM 784 O O . LYS A 1 93 ? -3.735 8.382 14.780 1.00 85.38 93 LYS A O 1
ATOM 789 N N . GLU A 1 94 ? -2.326 8.444 16.543 1.00 74.12 94 GLU A N 1
ATOM 790 C CA . GLU A 1 94 ? -3.134 9.359 17.354 1.00 74.12 94 GLU A CA 1
ATOM 791 C C . GLU A 1 94 ? -3.333 10.686 16.621 1.00 74.12 94 GLU A C 1
ATOM 793 O O . GLU A 1 94 ? -2.381 11.259 16.080 1.00 74.12 94 GLU A O 1
ATOM 798 N N . ARG A 1 95 ? -4.574 11.181 16.613 1.00 68.50 95 ARG A N 1
ATOM 799 C CA . ARG A 1 95 ? -4.924 12.425 15.928 1.00 68.50 95 ARG A CA 1
ATOM 800 C C . ARG A 1 95 ? -5.525 13.462 16.863 1.00 68.50 95 ARG A C 1
ATOM 802 O O . ARG A 1 95 ? -6.246 13.111 17.796 1.00 68.50 95 ARG A O 1
ATOM 809 N N . PRO A 1 96 ? -5.292 14.757 16.585 1.00 64.94 96 PRO A N 1
ATOM 810 C CA . PRO A 1 96 ? -6.064 15.817 17.211 1.00 64.94 96 PRO A CA 1
ATOM 811 C C . PRO A 1 96 ? -7.536 15.702 16.788 1.00 64.94 96 PRO A C 1
ATOM 813 O O . PRO A 1 96 ? -7.830 15.429 15.626 1.00 64.94 96 PRO A O 1
ATOM 816 N N . ALA A 1 97 ? -8.453 15.974 17.720 1.00 60.28 97 ALA A N 1
ATOM 817 C CA . ALA A 1 97 ? -9.905 15.765 17.602 1.00 60.28 97 ALA A CA 1
ATOM 818 C C . ALA A 1 97 ? -10.614 16.458 16.411 1.00 60.28 97 ALA A C 1
ATOM 820 O O . ALA A 1 97 ? -11.802 16.245 16.204 1.00 60.28 97 ALA A O 1
ATOM 821 N N . ASN A 1 98 ? -9.898 17.263 15.618 1.00 59.84 98 ASN A N 1
ATOM 822 C CA . ASN A 1 98 ? -10.418 18.029 14.482 1.00 59.84 98 ASN A CA 1
ATOM 823 C C . ASN A 1 98 ? -9.817 17.598 13.128 1.00 59.84 98 ASN A C 1
ATOM 825 O O . ASN A 1 98 ? -9.853 18.371 12.171 1.00 59.84 98 ASN A O 1
ATOM 829 N N . SER A 1 99 ? -9.200 16.416 13.027 1.00 57.62 99 SER A N 1
ATOM 830 C CA . SER A 1 99 ? -8.600 15.971 11.763 1.00 57.62 99 SER A CA 1
ATOM 831 C C . SER A 1 99 ? -9.645 15.377 10.812 1.00 57.62 99 SER A C 1
ATOM 833 O O . SER A 1 99 ? -10.329 14.417 11.163 1.00 57.62 99 SER A O 1
ATOM 835 N N . PHE A 1 100 ? -9.715 15.906 9.593 1.00 62.34 100 PHE A N 1
ATOM 836 C CA . PHE A 1 100 ? -10.533 15.378 8.496 1.00 62.34 100 PHE A CA 1
ATOM 837 C C . PHE A 1 100 ? -9.970 14.064 7.915 1.00 62.34 100 PHE A C 1
ATOM 839 O O . PHE A 1 100 ? -8.792 13.752 8.094 1.00 62.34 100 PHE A O 1
ATOM 846 N N . GLU A 1 101 ? -10.789 13.322 7.160 1.00 66.12 101 GLU A N 1
ATOM 847 C CA . GLU A 1 101 ? -10.408 12.067 6.479 1.00 66.12 101 GLU A CA 1
ATOM 848 C C . GLU A 1 101 ? -9.172 12.199 5.570 1.00 66.12 101 GLU A C 1
ATOM 850 O O . GLU A 1 101 ? -8.378 11.265 5.469 1.00 66.12 101 GLU A O 1
ATOM 855 N N . GLU A 1 102 ? -8.933 13.367 4.970 1.00 61.72 102 GLU A N 1
ATOM 856 C CA . GLU A 1 102 ? -7.745 13.627 4.139 1.00 61.72 102 GLU A CA 1
ATOM 857 C C . GLU A 1 102 ? -6.427 13.458 4.916 1.00 61.72 102 GLU A C 1
ATOM 859 O O . GLU A 1 102 ? -5.433 12.962 4.376 1.00 61.72 102 GLU A O 1
ATOM 864 N N . PHE A 1 103 ? -6.425 13.770 6.217 1.00 66.56 103 PHE A N 1
ATOM 865 C CA . PHE A 1 103 ? -5.272 13.518 7.083 1.00 66.56 103 PHE A CA 1
ATOM 866 C C . PHE A 1 103 ? -5.042 12.018 7.295 1.00 66.56 103 PHE A C 1
ATOM 868 O O . PHE A 1 103 ? -3.897 11.590 7.447 1.00 66.56 103 PHE A O 1
ATOM 875 N N . ARG A 1 104 ? -6.103 11.196 7.229 1.00 79.19 104 ARG A N 1
ATOM 876 C CA . ARG A 1 104 ? -5.992 9.732 7.320 1.00 79.19 104 ARG A CA 1
ATOM 877 C C . ARG A 1 104 ? -5.229 9.147 6.155 1.00 79.19 104 ARG A C 1
ATOM 879 O O . ARG A 1 104 ? -4.329 8.334 6.350 1.00 79.19 104 ARG A O 1
ATOM 886 N N . VAL A 1 105 ? -5.557 9.610 4.961 1.00 87.44 105 VAL A N 1
ATOM 887 C CA . VAL A 1 105 ? -4.881 9.208 3.734 1.00 87.44 105 VAL A CA 1
ATOM 888 C C . VAL A 1 105 ? -3.404 9.613 3.770 1.00 87.44 105 VAL A C 1
ATOM 890 O O . VAL A 1 105 ? -2.533 8.796 3.463 1.00 87.44 105 VAL A O 1
ATOM 893 N N . PHE A 1 106 ? -3.108 10.842 4.207 1.00 88.31 106 PHE A N 1
ATOM 894 C CA . PHE A 1 106 ? -1.734 11.324 4.343 1.00 88.31 106 PHE A CA 1
ATOM 895 C C . PHE A 1 106 ? -0.910 10.485 5.332 1.00 88.31 106 PHE A C 1
ATOM 897 O O . PHE A 1 106 ? 0.184 10.040 4.983 1.00 88.31 106 PHE A O 1
ATOM 904 N N . ASP A 1 107 ? -1.435 10.217 6.532 1.00 90.75 107 ASP A N 1
ATOM 905 C CA . ASP A 1 107 ? -0.734 9.438 7.561 1.00 90.75 107 ASP A CA 1
ATOM 906 C C . ASP A 1 107 ? -0.392 8.025 7.090 1.00 90.75 107 ASP A C 1
ATOM 908 O O . ASP A 1 107 ? 0.708 7.528 7.356 1.00 90.75 107 ASP A O 1
ATOM 912 N N . ILE A 1 108 ? -1.319 7.379 6.379 1.00 92.75 108 ILE A N 1
ATOM 913 C CA . ILE A 1 108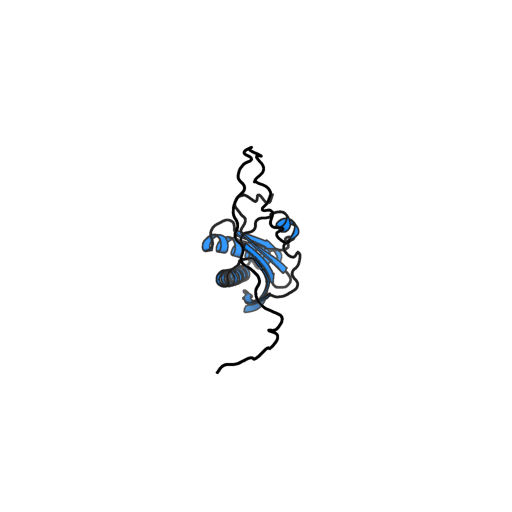 ? -1.107 6.063 5.772 1.00 92.75 108 ILE A CA 1
ATOM 914 C C . ILE A 1 108 ? 0.030 6.143 4.757 1.00 92.75 108 ILE A C 1
ATOM 916 O O . ILE A 1 108 ? 1.031 5.438 4.906 1.00 92.75 108 ILE A O 1
ATOM 920 N N . CYS A 1 109 ? -0.078 7.036 3.770 1.00 93.50 109 CYS A N 1
ATOM 921 C CA . CYS A 1 109 ? 0.921 7.176 2.713 1.00 93.50 109 CYS A CA 1
ATOM 922 C C . CYS A 1 109 ? 2.307 7.508 3.273 1.00 93.50 109 CYS A C 1
ATOM 924 O O . CYS A 1 109 ? 3.299 6.895 2.875 1.00 93.50 109 CYS A O 1
ATOM 926 N N . GLN A 1 110 ? 2.384 8.427 4.237 1.00 93.81 110 GLN A N 1
ATOM 927 C CA . GLN A 1 110 ? 3.637 8.803 4.884 1.00 93.81 110 GLN A CA 1
ATOM 928 C C . GLN A 1 110 ? 4.242 7.624 5.655 1.00 93.81 110 GLN A C 1
ATOM 930 O O . GLN A 1 110 ? 5.444 7.374 5.560 1.00 93.81 110 GLN A O 1
ATOM 935 N N . THR A 1 111 ? 3.423 6.873 6.395 1.00 95.75 111 THR A N 1
ATOM 936 C CA . THR A 1 111 ? 3.892 5.719 7.172 1.00 95.75 111 THR A CA 1
ATOM 937 C C . THR A 1 111 ? 4.414 4.619 6.254 1.00 95.75 111 THR A C 1
ATOM 939 O O . THR A 1 111 ? 5.515 4.114 6.476 1.00 95.75 111 THR A O 1
ATOM 942 N N . VAL A 1 112 ? 3.688 4.292 5.185 1.00 96.31 112 VAL A N 1
ATOM 943 C CA . VAL A 1 112 ? 4.134 3.315 4.183 1.00 96.31 112 VAL A CA 1
ATOM 944 C C . VAL A 1 112 ? 5.417 3.787 3.503 1.00 96.31 112 VAL A C 1
ATOM 946 O O . VAL A 1 112 ? 6.369 3.016 3.412 1.00 96.31 112 VAL A O 1
ATOM 949 N N . PHE A 1 113 ? 5.480 5.054 3.081 1.00 93.94 113 PHE A N 1
ATOM 950 C CA . PHE A 1 113 ? 6.672 5.649 2.478 1.00 93.94 113 PHE A CA 1
ATOM 951 C C . PHE A 1 113 ? 7.903 5.479 3.375 1.00 93.94 113 PHE A C 1
ATOM 953 O O . PHE A 1 113 ? 8.906 4.925 2.927 1.00 93.94 113 PHE A O 1
ATOM 960 N N . MET A 1 114 ? 7.833 5.919 4.634 1.00 95.12 114 MET A N 1
ATOM 961 C CA . MET A 1 114 ? 8.977 5.871 5.548 1.00 95.12 114 MET A CA 1
ATOM 962 C C . MET A 1 114 ? 9.439 4.432 5.794 1.00 95.12 114 MET A C 1
ATOM 964 O O . MET A 1 114 ? 10.610 4.119 5.591 1.00 95.12 114 MET A O 1
ATOM 968 N N . ASN A 1 115 ? 8.511 3.542 6.153 1.00 97.69 115 ASN A N 1
ATOM 969 C CA . ASN A 1 115 ? 8.855 2.183 6.563 1.00 97.69 115 ASN A CA 1
ATOM 970 C C . ASN A 1 115 ? 9.322 1.304 5.391 1.00 97.69 115 ASN A C 1
ATOM 972 O O . ASN A 1 115 ? 10.203 0.462 5.570 1.00 97.69 115 ASN A O 1
ATOM 976 N N . MET A 1 116 ? 8.781 1.505 4.183 1.00 96.56 116 MET A N 1
ATOM 977 C CA . MET A 1 116 ? 9.271 0.807 2.989 1.00 96.56 116 MET A CA 1
ATOM 978 C C . MET A 1 116 ? 10.685 1.261 2.616 1.00 96.56 116 MET A C 1
ATOM 980 O O . MET A 1 116 ? 11.515 0.420 2.280 1.00 96.56 116 MET A O 1
ATOM 984 N N . ASN A 1 117 ? 10.977 2.567 2.710 1.00 94.00 117 ASN A N 1
ATOM 985 C CA . ASN A 1 117 ? 12.325 3.090 2.460 1.00 94.00 117 ASN A CA 1
ATOM 986 C C . ASN A 1 117 ? 13.348 2.586 3.489 1.00 94.00 117 ASN A C 1
ATOM 988 O O . ASN A 1 117 ? 14.496 2.328 3.134 1.00 94.00 117 ASN A O 1
ATOM 992 N N . GLU A 1 118 ? 12.928 2.429 4.742 1.00 96.19 118 GLU A N 1
ATOM 993 C CA . GLU A 1 118 ? 13.759 1.869 5.807 1.00 96.19 118 GLU A CA 1
ATOM 994 C C . GLU A 1 118 ? 14.017 0.368 5.608 1.00 96.19 118 GLU A C 1
ATOM 996 O O . GLU A 1 118 ? 15.158 -0.080 5.696 1.00 96.19 118 GLU A O 1
ATOM 1001 N N . SER A 1 119 ? 12.980 -0.408 5.279 1.00 96.94 119 SER A N 1
ATOM 1002 C CA . SER A 1 119 ? 13.060 -1.878 5.258 1.00 96.94 119 SER A CA 1
ATOM 1003 C C . SER A 1 119 ? 13.585 -2.452 3.940 1.00 96.94 119 SER A C 1
ATOM 1005 O O . SER A 1 119 ? 14.238 -3.492 3.932 1.00 96.94 119 SER A O 1
ATOM 1007 N N . TYR A 1 120 ? 13.307 -1.789 2.814 1.00 94.12 120 TYR A N 1
ATOM 1008 C CA . TYR A 1 120 ? 13.561 -2.316 1.466 1.00 94.12 120 TYR A CA 1
ATOM 1009 C C . TYR A 1 120 ? 14.426 -1.374 0.608 1.00 94.12 120 TYR A C 1
ATOM 1011 O O . TYR A 1 120 ? 14.434 -1.459 -0.625 1.00 94.12 120 TYR A O 1
ATOM 1019 N N . GLY A 1 121 ? 15.172 -0.473 1.256 1.00 90.50 121 GLY A N 1
ATOM 1020 C CA . GLY A 1 121 ? 16.056 0.501 0.614 1.00 90.50 121 GLY A CA 1
ATOM 1021 C C . GLY A 1 121 ? 15.307 1.674 -0.015 1.00 90.50 121 GLY A C 1
ATOM 1022 O O . GLY A 1 121 ? 14.088 1.719 -0.024 1.00 90.50 121 GLY A O 1
ATOM 1023 N N . SER A 1 122 ? 16.029 2.646 -0.565 1.00 87.94 122 SER A N 1
ATOM 1024 C CA . SER A 1 122 ? 15.434 3.926 -0.961 1.00 87.94 122 SER A CA 1
ATOM 1025 C C . SER A 1 122 ? 14.527 3.872 -2.208 1.00 87.94 122 SER A C 1
ATOM 1027 O O . SER A 1 122 ? 14.498 2.890 -2.963 1.00 87.94 122 SER A O 1
ATOM 1029 N N . ALA A 1 123 ? 13.840 4.999 -2.432 1.00 86.31 123 ALA A N 1
ATOM 1030 C CA . ALA A 1 123 ? 12.992 5.333 -3.576 1.00 86.31 123 ALA A CA 1
ATOM 1031 C C . ALA A 1 123 ? 11.602 4.668 -3.605 1.00 86.31 123 ALA A C 1
ATOM 1033 O O . ALA A 1 123 ? 10.983 4.583 -4.668 1.00 86.31 123 ALA A O 1
ATOM 1034 N N . TRP A 1 124 ? 11.072 4.251 -2.454 1.00 90.50 124 TRP A N 1
ATOM 1035 C CA . TRP A 1 124 ? 9.658 3.876 -2.347 1.00 90.50 124 TRP A CA 1
ATOM 1036 C C . TRP A 1 124 ? 8.764 5.097 -2.281 1.00 90.50 124 TRP A C 1
ATOM 1038 O O . TRP A 1 124 ? 9.146 6.118 -1.712 1.00 90.50 124 TRP A O 1
ATOM 1048 N N . VAL A 1 125 ? 7.568 4.972 -2.843 1.00 88.38 125 VAL A N 1
ATOM 1049 C CA . VAL A 1 125 ? 6.527 5.994 -2.825 1.00 88.38 125 VAL A CA 1
ATOM 1050 C C . VAL A 1 125 ? 5.184 5.336 -2.544 1.00 88.38 125 VAL A C 1
ATOM 1052 O O . VAL A 1 125 ? 4.919 4.227 -3.009 1.00 88.38 125 VAL A O 1
ATOM 1055 N N . CYS A 1 126 ? 4.348 6.032 -1.776 1.00 91.06 126 CYS A N 1
ATOM 1056 C CA . CYS A 1 126 ? 2.948 5.698 -1.581 1.00 91.06 126 CYS A CA 1
ATOM 1057 C C . CYS A 1 126 ? 2.099 6.927 -1.906 1.00 91.06 126 CYS A C 1
ATOM 1059 O O . CYS A 1 126 ? 2.386 8.017 -1.410 1.00 91.06 126 CYS A O 1
ATOM 1061 N N . CYS A 1 127 ? 1.088 6.740 -2.748 1.00 87.56 127 CYS A N 1
ATOM 1062 C CA . CYS A 1 127 ? 0.172 7.789 -3.173 1.00 87.56 127 CYS A CA 1
ATOM 1063 C C . CYS A 1 127 ? -1.271 7.311 -3.037 1.00 87.56 127 CYS A C 1
ATOM 1065 O O . CYS A 1 127 ? -1.545 6.116 -3.165 1.00 87.56 127 CYS A O 1
ATOM 1067 N N . ALA A 1 128 ? -2.190 8.256 -2.862 1.00 87.44 128 ALA A N 1
ATOM 1068 C CA . ALA A 1 128 ? -3.622 8.005 -2.874 1.00 87.44 128 ALA A CA 1
ATOM 1069 C C . ALA A 1 128 ? -4.288 8.781 -4.008 1.00 87.44 128 ALA A C 1
ATOM 1071 O O . ALA A 1 128 ? -3.892 9.908 -4.295 1.00 87.44 128 ALA A O 1
ATOM 1072 N N . GLY A 1 129 ? -5.271 8.172 -4.669 1.00 75.62 129 GLY A N 1
ATOM 1073 C CA . GLY A 1 129 ? -6.006 8.801 -5.774 1.00 75.62 129 GLY A CA 1
ATOM 1074 C C . GLY A 1 129 ? -5.197 9.058 -7.055 1.00 75.62 129 GLY A C 1
ATOM 1075 O O . GLY A 1 129 ? -5.752 9.587 -8.018 1.00 75.62 129 GLY A O 1
ATOM 1076 N N . ASP A 1 130 ? -3.915 8.680 -7.103 1.00 65.25 130 ASP A N 1
ATOM 1077 C CA . ASP A 1 130 ? -3.088 8.861 -8.294 1.00 65.25 130 ASP A CA 1
ATOM 1078 C C . ASP A 1 130 ? -3.582 8.001 -9.461 1.00 65.25 130 ASP A C 1
ATOM 1080 O O . ASP A 1 130 ? -3.898 6.814 -9.332 1.00 65.25 130 ASP A O 1
ATOM 1084 N N . ASN A 1 131 ? -3.598 8.619 -10.639 1.00 57.72 131 ASN A N 1
ATOM 1085 C CA . ASN A 1 131 ? -4.047 7.990 -11.864 1.00 57.72 131 ASN A CA 1
ATOM 1086 C C . ASN A 1 131 ? -2.921 7.112 -12.437 1.00 57.72 131 ASN A C 1
ATOM 1088 O O . ASN A 1 131 ? -1.828 7.602 -12.737 1.00 57.72 131 ASN A O 1
ATOM 1092 N N . VAL A 1 132 ? -3.195 5.816 -12.623 1.00 60.31 132 VAL A N 1
ATOM 1093 C CA . VAL A 1 132 ? -2.291 4.808 -13.222 1.00 60.31 132 VAL A CA 1
ATOM 1094 C C . VAL A 1 132 ? -1.693 5.280 -14.566 1.00 60.31 132 VAL A C 1
ATOM 1096 O O . VAL A 1 132 ? -0.613 4.853 -14.970 1.00 60.31 132 VAL A O 1
ATOM 1099 N N . ASP A 1 133 ? -2.336 6.241 -15.229 1.00 59.22 133 ASP A N 1
ATOM 1100 C CA . ASP A 1 133 ? -1.847 6.916 -16.434 1.00 59.22 133 ASP A CA 1
ATOM 1101 C C . ASP A 1 133 ? -0.482 7.608 -16.267 1.00 59.22 133 ASP A C 1
ATOM 1103 O O . ASP A 1 133 ? 0.327 7.595 -17.197 1.00 59.22 133 ASP A O 1
ATOM 1107 N N . THR A 1 134 ? -0.179 8.181 -15.098 1.00 56.69 134 THR A N 1
ATOM 1108 C CA . THR A 1 134 ? 1.146 8.770 -14.814 1.00 56.69 134 THR A CA 1
ATOM 1109 C C . THR A 1 134 ? 2.218 7.682 -14.729 1.00 56.69 134 THR A C 1
ATOM 1111 O O . THR A 1 134 ? 3.355 7.876 -15.158 1.00 56.69 134 THR A O 1
ATOM 1114 N N . PHE A 1 135 ? 1.838 6.495 -14.259 1.00 61.84 135 PHE A N 1
ATOM 1115 C CA . PHE A 1 135 ? 2.716 5.338 -14.123 1.00 61.84 135 PHE A CA 1
ATOM 1116 C C . PHE A 1 135 ? 3.000 4.656 -15.456 1.00 61.84 135 PHE A C 1
ATOM 1118 O O . PHE A 1 135 ? 4.144 4.310 -15.734 1.00 61.84 135 PHE A O 1
ATOM 1125 N N . ASN A 1 136 ? 1.988 4.549 -16.319 1.00 62.03 136 ASN A N 1
ATOM 1126 C CA . ASN A 1 136 ? 2.123 4.007 -17.672 1.00 62.03 136 ASN A CA 1
ATOM 1127 C C . ASN A 1 136 ? 3.073 4.821 -18.569 1.00 62.03 136 ASN A C 1
ATOM 1129 O O . ASN A 1 136 ? 3.505 4.323 -19.606 1.00 62.03 136 ASN A O 1
ATOM 1133 N N . LYS A 1 137 ? 3.432 6.051 -18.172 1.00 60.56 137 LYS A N 1
ATOM 1134 C CA . LYS A 1 137 ? 4.462 6.863 -18.839 1.00 60.56 137 LYS A CA 1
ATOM 1135 C C . LYS A 1 137 ? 5.891 6.530 -18.379 1.00 60.56 137 LYS A C 1
ATOM 1137 O O . LYS A 1 137 ? 6.825 6.735 -19.152 1.00 60.56 137 LYS A O 1
ATOM 1142 N N . CYS A 1 138 ? 6.086 6.009 -17.161 1.00 56.94 138 CYS A N 1
ATOM 1143 C CA . CYS A 1 138 ? 7.392 5.563 -16.651 1.00 56.94 138 CYS A CA 1
ATOM 1144 C C . CYS A 1 138 ? 7.554 4.059 -16.928 1.00 56.94 138 CYS A C 1
ATOM 1146 O O . CYS A 1 138 ? 7.220 3.215 -16.104 1.00 56.94 138 CYS A O 1
ATOM 1148 N N . PHE A 1 139 ? 8.116 3.731 -18.093 1.00 53.25 139 PHE A N 1
ATOM 1149 C CA . PHE A 1 139 ? 8.296 2.366 -18.617 1.00 53.25 139 PHE A CA 1
ATOM 1150 C C . PHE A 1 139 ? 9.212 1.430 -17.801 1.00 53.25 139 PHE A C 1
ATOM 1152 O O . PHE A 1 139 ? 9.592 0.385 -18.302 1.00 53.25 139 PHE A O 1
ATOM 1159 N N . HIS A 1 140 ? 9.623 1.777 -16.577 1.00 61.56 140 HIS A N 1
ATOM 1160 C CA . HIS A 1 140 ? 10.475 0.904 -15.765 1.00 61.56 140 HIS A CA 1
ATOM 1161 C C . HIS A 1 140 ? 10.156 1.033 -14.274 1.00 61.56 140 HIS A C 1
ATOM 1163 O O . HIS A 1 140 ? 10.845 1.743 -13.535 1.00 61.56 140 HIS A O 1
ATOM 1169 N N . MET A 1 141 ? 9.127 0.313 -13.828 1.00 71.00 141 MET A N 1
ATOM 1170 C CA . MET A 1 141 ? 8.868 0.083 -12.406 1.00 71.00 141 MET A CA 1
ATOM 1171 C C . MET A 1 141 ? 9.345 -1.312 -12.010 1.00 71.00 141 MET A C 1
ATOM 1173 O O . MET A 1 141 ? 9.014 -2.294 -12.664 1.00 71.00 141 MET A O 1
ATOM 1177 N N . GLU A 1 142 ? 10.138 -1.398 -10.943 1.00 78.12 142 GLU A N 1
ATOM 1178 C CA . GLU A 1 142 ? 10.627 -2.682 -10.423 1.00 78.12 142 GLU A CA 1
ATOM 1179 C C . GLU A 1 142 ? 9.535 -3.397 -9.616 1.00 78.12 142 GLU A C 1
ATOM 1181 O O . GLU A 1 142 ? 9.338 -4.599 -9.765 1.00 78.12 142 GLU A O 1
ATOM 1186 N N . HIS A 1 143 ? 8.805 -2.619 -8.813 1.00 86.69 143 HIS A N 1
ATOM 1187 C CA . HIS A 1 143 ? 7.759 -3.061 -7.900 1.00 86.69 143 HIS A CA 1
ATOM 1188 C C . HIS A 1 143 ? 6.571 -2.105 -8.001 1.00 86.69 143 HIS A C 1
ATOM 1190 O O . HIS A 1 143 ? 6.764 -0.886 -7.939 1.00 86.69 143 HIS A O 1
ATOM 1196 N N . PHE A 1 144 ? 5.358 -2.645 -8.119 1.00 87.81 144 PHE A N 1
ATOM 1197 C CA . PHE A 1 144 ? 4.124 -1.859 -8.110 1.00 87.81 144 PHE A CA 1
ATOM 1198 C C . PHE A 1 144 ? 2.957 -2.672 -7.542 1.00 87.81 144 PHE A C 1
ATOM 1200 O O . PHE A 1 144 ? 2.706 -3.794 -7.980 1.00 87.81 144 PHE A O 1
ATOM 1207 N N . ILE A 1 145 ? 2.202 -2.091 -6.614 1.00 89.94 145 ILE A N 1
ATOM 1208 C CA . ILE A 1 145 ? 0.929 -2.635 -6.131 1.00 89.94 145 ILE A CA 1
ATOM 1209 C C . ILE A 1 145 ? -0.150 -1.558 -6.153 1.00 89.94 145 ILE A C 1
ATOM 1211 O O . ILE A 1 145 ? 0.115 -0.385 -5.884 1.00 89.94 145 ILE A O 1
ATOM 1215 N N . TYR A 1 146 ? -1.377 -1.992 -6.438 1.00 90.06 146 TYR A N 1
ATOM 1216 C CA . TYR A 1 146 ? -2.584 -1.183 -6.303 1.00 90.06 146 TYR A CA 1
ATOM 1217 C C . TYR A 1 146 ? -3.473 -1.796 -5.224 1.00 90.06 146 TYR A C 1
ATOM 1219 O O . TYR A 1 146 ? -3.779 -2.998 -5.253 1.00 90.06 146 TYR A O 1
ATOM 1227 N N . LEU A 1 147 ? -3.882 -0.953 -4.284 1.00 93.06 147 LEU A N 1
ATOM 1228 C CA . LEU A 1 147 ? -4.598 -1.309 -3.071 1.00 93.06 147 LEU A CA 1
ATOM 1229 C C . LEU A 1 147 ? -5.867 -0.466 -2.942 1.00 93.06 147 LEU A C 1
ATOM 1231 O O . LEU A 1 147 ? -5.901 0.670 -3.404 1.00 93.06 147 LEU A O 1
ATOM 1235 N N . THR A 1 148 ? -6.881 -0.996 -2.263 1.00 92.69 148 THR A N 1
ATOM 1236 C CA . THR A 1 148 ? -8.061 -0.220 -1.856 1.00 92.69 148 THR A CA 1
ATOM 1237 C C . THR A 1 148 ? -8.349 -0.437 -0.378 1.00 92.69 148 THR A C 1
ATOM 1239 O O . THR A 1 148 ? -8.335 -1.589 0.061 1.00 92.69 148 THR A O 1
ATOM 1242 N N . LEU A 1 149 ? -8.643 0.634 0.355 1.00 92.50 149 LEU A N 1
ATOM 1243 C CA . LEU A 1 149 ? -9.030 0.618 1.770 1.00 92.50 149 LEU A CA 1
ATOM 1244 C C . LEU A 1 149 ? -10.174 1.615 1.971 1.00 92.50 149 LEU A C 1
ATOM 1246 O O . LEU A 1 149 ? -10.025 2.773 1.596 1.00 92.50 149 LEU A O 1
ATOM 1250 N N . ASP A 1 150 ? -11.304 1.166 2.520 1.00 86.19 150 ASP A N 1
ATOM 1251 C CA . ASP A 1 150 ? -12.502 1.992 2.764 1.00 86.19 150 ASP A CA 1
ATOM 1252 C C . ASP A 1 150 ? -12.950 2.819 1.541 1.00 86.19 150 ASP A C 1
ATOM 1254 O O . ASP A 1 150 ? -13.359 3.969 1.642 1.00 86.19 150 ASP A O 1
ATOM 1258 N N . GLY A 1 151 ? -12.836 2.238 0.342 1.00 83.62 151 GLY A N 1
ATOM 1259 C CA . GLY A 1 151 ? -13.192 2.909 -0.916 1.00 83.62 151 GLY A CA 1
ATOM 1260 C C . GLY A 1 151 ? -12.155 3.914 -1.434 1.00 83.62 151 GLY A C 1
ATOM 1261 O O . GLY A 1 151 ? -12.342 4.453 -2.523 1.00 83.62 151 GLY A O 1
ATOM 1262 N N . HIS A 1 152 ? -11.051 4.125 -0.715 1.00 88.81 152 HIS A N 1
ATOM 1263 C CA . HIS A 1 152 ? -9.919 4.919 -1.179 1.00 88.81 152 HIS A CA 1
ATOM 1264 C C . HIS A 1 152 ? -8.894 4.055 -1.913 1.00 88.81 152 HIS A C 1
ATOM 1266 O O . HIS A 1 152 ? -8.509 2.978 -1.450 1.00 88.81 152 HIS A O 1
ATOM 1272 N N . ASP A 1 153 ? -8.418 4.573 -3.041 1.00 89.69 153 ASP A N 1
ATOM 1273 C CA . ASP A 1 153 ? -7.413 3.932 -3.881 1.00 89.69 153 ASP A CA 1
ATOM 1274 C C . ASP A 1 153 ? -6.005 4.357 -3.469 1.00 89.69 153 ASP A C 1
ATOM 1276 O O . ASP A 1 153 ? -5.718 5.551 -3.340 1.00 89.69 153 ASP A O 1
ATOM 1280 N N . PHE A 1 154 ? -5.105 3.383 -3.355 1.00 91.31 154 PHE A N 1
ATOM 1281 C CA . PHE A 1 154 ? -3.699 3.594 -3.040 1.00 91.31 154 PHE A CA 1
ATOM 1282 C C . PHE A 1 154 ? -2.796 2.879 -4.040 1.00 91.31 154 PHE A C 1
ATOM 1284 O O . PHE A 1 154 ? -3.076 1.771 -4.500 1.00 91.31 154 PHE A O 1
ATOM 1291 N N . THR A 1 155 ? -1.647 3.484 -4.315 1.00 90.00 155 THR A N 1
ATOM 1292 C CA . THR A 1 155 ? -0.550 2.845 -5.043 1.00 90.00 155 THR A CA 1
ATOM 1293 C C . THR A 1 155 ? 0.707 2.863 -4.190 1.00 90.00 155 THR A C 1
ATOM 1295 O O . THR A 1 155 ? 1.004 3.850 -3.516 1.00 90.00 155 THR A O 1
ATOM 1298 N N . VAL A 1 156 ? 1.454 1.759 -4.208 1.00 91.69 156 VAL A N 1
ATOM 1299 C CA . VAL A 1 156 ? 2.783 1.673 -3.590 1.00 91.69 156 VAL A CA 1
ATOM 1300 C C . VAL A 1 156 ? 3.740 1.114 -4.620 1.00 91.69 156 VAL A C 1
ATOM 1302 O O . VAL A 1 156 ? 3.481 0.082 -5.238 1.00 91.69 156 VAL A O 1
ATOM 1305 N N . TYR A 1 157 ? 4.846 1.810 -4.831 1.00 88.50 157 TYR A N 1
ATOM 1306 C CA . TYR A 1 157 ? 5.769 1.481 -5.904 1.00 88.50 157 TYR A CA 1
ATOM 1307 C C . TYR A 1 157 ? 7.177 1.946 -5.580 1.00 88.50 157 TYR A C 1
ATOM 1309 O O . TYR A 1 157 ? 7.388 2.839 -4.755 1.00 88.50 157 TYR A O 1
ATOM 1317 N N . ARG A 1 158 ? 8.151 1.345 -6.260 1.00 87.00 158 ARG A N 1
ATOM 1318 C CA . ARG A 1 158 ? 9.550 1.756 -6.167 1.00 87.00 158 ARG A CA 1
ATOM 1319 C C . ARG A 1 158 ? 9.964 2.493 -7.431 1.00 87.00 158 ARG A C 1
ATOM 1321 O O . ARG A 1 158 ? 9.954 1.924 -8.525 1.00 87.00 158 ARG A O 1
ATOM 1328 N N . LYS A 1 159 ? 10.363 3.755 -7.280 1.00 77.31 159 LYS A N 1
ATOM 1329 C CA . LYS A 1 159 ? 10.955 4.550 -8.356 1.00 77.31 159 LYS A CA 1
ATOM 1330 C C . LYS A 1 159 ? 12.361 4.031 -8.643 1.00 77.31 159 LYS A C 1
ATOM 1332 O O . LYS A 1 159 ? 13.171 3.858 -7.736 1.00 77.31 159 LYS A O 1
ATOM 1337 N N . ARG A 1 160 ? 12.704 3.859 -9.920 1.00 69.19 160 ARG A N 1
ATOM 1338 C CA . ARG A 1 160 ? 14.115 3.794 -10.319 1.00 69.19 160 ARG A CA 1
ATOM 1339 C C . ARG A 1 160 ? 14.698 5.203 -10.220 1.00 69.19 160 ARG A C 1
ATOM 1341 O O . ARG A 1 160 ? 14.048 6.158 -10.637 1.00 69.19 160 ARG A O 1
ATOM 1348 N N . SER A 1 161 ? 15.935 5.331 -9.745 1.00 54.41 161 SER A N 1
ATOM 1349 C CA . SER A 1 161 ? 16.648 6.602 -9.497 1.00 54.41 161 SER A CA 1
ATOM 1350 C C . SER A 1 161 ? 16.757 7.571 -10.691 1.00 54.41 161 SER A C 1
ATOM 1352 O O . SER A 1 161 ? 17.250 8.680 -10.522 1.00 54.41 161 SER A O 1
ATOM 1354 N N . ARG A 1 162 ? 16.292 7.189 -11.890 1.00 50.41 162 ARG A N 1
ATOM 1355 C CA . ARG A 1 162 ? 16.255 8.027 -13.101 1.00 50.41 162 ARG A CA 1
ATOM 1356 C C . ARG A 1 162 ? 14.849 8.433 -13.576 1.00 50.41 162 ARG A C 1
ATOM 1358 O O . ARG A 1 162 ? 14.765 9.175 -14.546 1.00 50.41 162 ARG A O 1
ATOM 1365 N N . CYS A 1 163 ? 13.758 7.989 -12.939 1.00 46.56 163 CYS A N 1
ATOM 1366 C CA . CYS A 1 163 ? 12.416 8.515 -13.244 1.00 46.56 163 CYS A CA 1
ATOM 1367 C C . CYS A 1 163 ? 12.176 9.777 -12.399 1.00 46.56 163 CYS A C 1
ATOM 1369 O O . CYS A 1 163 ? 11.696 9.704 -11.267 1.00 46.56 163 CYS A O 1
ATOM 1371 N N . THR A 1 164 ? 12.521 10.945 -12.944 1.00 40.44 164 THR A N 1
ATOM 1372 C CA . THR A 1 164 ? 11.996 12.229 -12.463 1.00 40.44 164 THR A CA 1
ATOM 1373 C C . THR A 1 164 ? 10.535 12.316 -12.882 1.00 40.44 164 THR A C 1
ATOM 1375 O O . THR A 1 164 ? 10.225 12.739 -13.993 1.00 40.44 164 THR A O 1
ATOM 1378 N N . VAL A 1 165 ? 9.635 11.859 -12.013 1.00 41.62 165 VAL A N 1
ATOM 1379 C CA . VAL A 1 165 ? 8.230 12.267 -12.090 1.00 41.62 165 VAL A CA 1
ATOM 1380 C C . VAL A 1 165 ? 8.210 13.708 -11.582 1.00 41.62 165 VAL A C 1
ATOM 1382 O O . VAL A 1 165 ? 8.293 13.917 -10.371 1.00 41.62 165 VAL A O 1
ATOM 1385 N N . MET A 1 166 ? 8.273 14.659 -12.518 1.00 36.59 166 MET A N 1
ATOM 1386 C CA . MET A 1 166 ? 7.997 16.080 -12.282 1.00 36.59 166 MET A CA 1
ATOM 1387 C C . MET A 1 166 ? 6.502 16.327 -12.418 1.00 36.59 166 MET A C 1
ATOM 1389 O O . MET A 1 166 ? 5.917 15.764 -13.373 1.00 36.59 166 MET A O 1
#